Protein AF-A0A814Y439-F1 (afdb_monomer_lite)

Structure (mmCIF, N/CA/C/O backbone):
data_AF-A0A814Y439-F1
#
_entry.id   AF-A0A814Y439-F1
#
loop_
_atom_site.group_PDB
_atom_site.id
_atom_site.type_symbol
_atom_site.label_atom_id
_atom_site.label_alt_id
_atom_site.label_comp_id
_atom_site.label_asym_id
_atom_site.label_entity_id
_atom_site.label_seq_id
_atom_site.pdbx_PDB_ins_code
_atom_site.Cartn_x
_atom_site.Cartn_y
_atom_site.Cartn_z
_atom_site.occupancy
_atom_site.B_iso_or_equiv
_atom_site.auth_seq_id
_atom_site.auth_comp_id
_atom_site.auth_asym_id
_atom_site.auth_atom_id
_atom_site.pdbx_PDB_model_num
ATOM 1 N N . MET A 1 1 ? 12.940 -10.035 30.133 1.00 51.75 1 MET A N 1
ATOM 2 C CA . MET A 1 1 ? 11.797 -9.555 29.313 1.00 51.75 1 MET A CA 1
ATOM 3 C C . MET A 1 1 ? 12.269 -8.824 28.049 1.00 51.75 1 MET A C 1
ATOM 5 O O . MET A 1 1 ? 11.770 -9.151 26.982 1.00 51.75 1 MET A O 1
ATOM 9 N N . LEU A 1 2 ? 13.276 -7.938 28.129 1.00 40.44 2 LEU A N 1
ATOM 10 C CA . LEU A 1 2 ? 13.880 -7.266 26.961 1.00 40.44 2 LEU A CA 1
ATOM 11 C C . LEU A 1 2 ? 14.508 -8.208 25.913 1.00 40.44 2 LEU A C 1
ATOM 13 O O . LEU A 1 2 ? 14.363 -7.969 24.719 1.00 40.44 2 LEU A O 1
ATOM 17 N N . GLU A 1 3 ? 15.146 -9.305 26.328 1.00 36.19 3 GLU A N 1
ATOM 18 C CA . GLU A 1 3 ? 15.823 -10.232 25.399 1.00 36.19 3 GLU A CA 1
ATOM 19 C C . GLU A 1 3 ? 14.869 -10.909 24.404 1.00 36.19 3 GLU A C 1
ATOM 21 O O . GLU A 1 3 ? 15.222 -11.126 23.247 1.00 36.19 3 GLU A O 1
ATOM 26 N N . ARG A 1 4 ? 13.623 -11.182 24.816 1.00 40.16 4 ARG A N 1
ATOM 27 C CA . ARG A 1 4 ? 12.605 -11.781 23.937 1.00 40.16 4 ARG A CA 1
ATOM 28 C C . ARG A 1 4 ? 12.091 -10.800 22.884 1.00 40.16 4 ARG A C 1
ATOM 30 O O . ARG A 1 4 ? 11.740 -11.228 21.792 1.00 40.16 4 ARG A O 1
ATOM 37 N N . ILE A 1 5 ? 12.084 -9.503 23.194 1.00 45.88 5 ILE A N 1
ATOM 38 C CA . ILE A 1 5 ? 11.699 -8.445 22.252 1.00 45.88 5 ILE A CA 1
ATOM 39 C C . ILE A 1 5 ? 12.797 -8.290 21.191 1.00 45.88 5 ILE A C 1
ATOM 41 O O . ILE A 1 5 ? 12.494 -8.289 20.001 1.00 45.88 5 ILE A O 1
ATOM 45 N N . LEU A 1 6 ? 14.072 -8.267 21.597 1.00 37.06 6 LEU A N 1
ATOM 46 C CA . LEU A 1 6 ? 15.202 -8.159 20.665 1.00 37.06 6 LEU A CA 1
ATOM 47 C C . LEU A 1 6 ? 15.289 -9.346 19.691 1.00 37.06 6 LEU A C 1
ATOM 49 O O . LEU A 1 6 ? 15.499 -9.146 18.496 1.00 37.06 6 LEU A O 1
ATOM 53 N N . LEU A 1 7 ? 15.072 -10.571 20.181 1.00 39.19 7 LEU A N 1
ATOM 54 C CA . LEU A 1 7 ? 15.019 -11.778 19.348 1.00 39.19 7 LEU A CA 1
ATOM 55 C C . LEU A 1 7 ? 13.870 -11.734 18.330 1.00 39.19 7 LEU A C 1
ATOM 57 O O . LEU A 1 7 ? 14.056 -12.127 17.181 1.00 39.19 7 LEU A O 1
ATOM 61 N N . PHE A 1 8 ? 12.708 -11.199 18.714 1.00 42.91 8 PHE A N 1
ATOM 62 C CA . PHE A 1 8 ? 11.574 -11.041 17.803 1.00 42.91 8 PHE A CA 1
ATOM 63 C C . PHE A 1 8 ? 11.879 -10.026 16.689 1.00 42.91 8 PHE A C 1
ATOM 65 O O . PHE A 1 8 ? 11.653 -10.314 15.514 1.00 42.91 8 PHE A O 1
ATOM 72 N N . TYR A 1 9 ? 12.483 -8.881 17.032 1.00 39.31 9 TYR A N 1
ATOM 73 C CA . TYR A 1 9 ? 12.927 -7.882 16.052 1.00 39.31 9 TYR A CA 1
ATOM 74 C C . TYR A 1 9 ? 14.008 -8.427 15.106 1.00 39.31 9 TYR A C 1
ATOM 76 O O . TYR A 1 9 ? 13.927 -8.210 13.897 1.00 39.31 9 TYR A O 1
ATOM 84 N N . LEU A 1 10 ? 14.979 -9.189 15.618 1.00 36.75 10 LEU A N 1
ATOM 85 C CA . LEU A 1 10 ? 16.025 -9.810 14.798 1.00 36.75 10 LEU A CA 1
ATOM 86 C C . LEU A 1 10 ? 15.463 -10.873 13.843 1.00 36.75 10 LEU A C 1
ATOM 88 O O . LEU A 1 10 ? 15.878 -10.928 12.687 1.00 36.75 10 LEU A O 1
ATOM 92 N N . CYS A 1 11 ? 14.474 -11.667 14.266 1.00 38.00 11 CYS A N 1
ATOM 93 C CA . CYS A 1 11 ? 13.797 -12.623 13.385 1.00 38.00 11 CYS A CA 1
ATOM 94 C C . CYS A 1 11 ? 12.952 -11.939 12.299 1.00 38.00 11 CYS A C 1
ATOM 96 O O . CYS A 1 11 ? 12.912 -12.428 11.166 1.00 38.00 11 CYS A O 1
ATOM 98 N N . ILE A 1 12 ? 12.312 -10.807 12.613 1.00 42.56 12 ILE A N 1
ATOM 99 C CA . ILE A 1 12 ? 11.580 -9.994 11.634 1.00 42.56 12 ILE A CA 1
ATOM 100 C C . ILE A 1 12 ? 12.556 -9.454 10.580 1.00 42.56 12 ILE A C 1
ATOM 102 O O . ILE A 1 12 ? 12.341 -9.685 9.391 1.00 42.56 12 ILE A O 1
ATOM 106 N N . ILE A 1 13 ? 13.670 -8.842 10.996 1.00 40.44 13 ILE A N 1
ATOM 107 C CA . ILE A 1 13 ? 14.694 -8.290 10.090 1.00 40.44 13 ILE A CA 1
ATOM 108 C C . ILE A 1 13 ? 15.364 -9.396 9.249 1.00 40.44 13 ILE A C 1
ATOM 110 O O . ILE A 1 13 ? 15.562 -9.239 8.042 1.00 40.44 13 ILE A O 1
ATOM 114 N N . ALA A 1 14 ? 15.667 -10.553 9.843 1.00 37.62 14 ALA A N 1
ATOM 115 C CA . ALA A 1 14 ? 16.262 -11.678 9.123 1.00 37.62 14 ALA A CA 1
ATOM 116 C C . ALA A 1 14 ? 15.310 -12.259 8.059 1.00 37.62 14 ALA A C 1
ATOM 118 O O . ALA A 1 14 ? 15.741 -12.539 6.940 1.00 37.62 14 ALA A O 1
ATOM 119 N N . ARG A 1 15 ? 14.002 -12.362 8.345 1.00 36.34 15 ARG A N 1
ATOM 120 C CA . ARG A 1 15 ? 12.998 -12.754 7.336 1.00 36.34 15 ARG A CA 1
ATOM 121 C C . ARG A 1 15 ? 12.779 -11.679 6.265 1.00 36.34 15 ARG A C 1
ATOM 123 O O . ARG A 1 15 ? 12.560 -12.039 5.110 1.00 36.34 15 ARG A O 1
ATOM 130 N N . HIS A 1 16 ? 12.904 -10.393 6.612 1.00 36.12 16 HIS A N 1
ATOM 131 C CA . HIS A 1 16 ? 12.818 -9.281 5.653 1.00 36.12 16 HIS A CA 1
ATOM 132 C C . HIS A 1 16 ? 13.8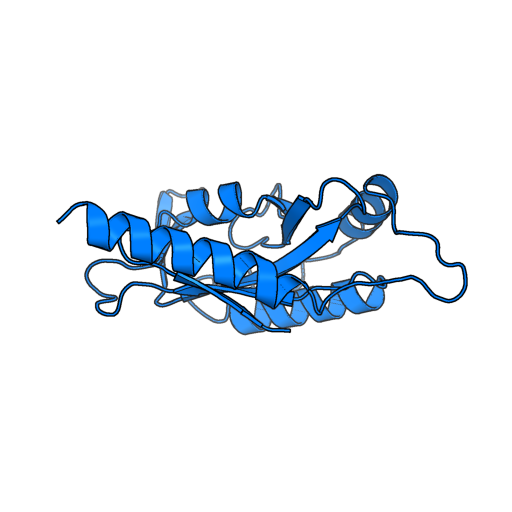90 -9.386 4.558 1.00 36.12 16 HIS A C 1
ATOM 134 O O . HIS A 1 16 ? 13.600 -9.161 3.388 1.00 36.12 16 HIS A O 1
ATOM 140 N N . THR A 1 17 ? 15.120 -9.785 4.897 1.00 40.28 17 THR A N 1
ATOM 141 C CA . THR A 1 17 ? 16.206 -9.883 3.900 1.00 40.28 17 THR A CA 1
ATOM 142 C C . THR A 1 17 ? 16.150 -11.147 3.037 1.00 40.28 17 THR A C 1
ATOM 144 O O . THR A 1 17 ? 16.636 -11.130 1.907 1.00 40.28 17 THR A O 1
ATOM 147 N N . ALA A 1 18 ? 15.549 -12.236 3.530 1.00 37.25 18 ALA A N 1
ATOM 148 C CA . ALA A 1 18 ? 15.459 -13.502 2.802 1.00 37.25 18 ALA A CA 1
ATOM 149 C C . ALA A 1 18 ? 14.309 -13.531 1.777 1.00 37.25 18 ALA A C 1
ATOM 151 O O . ALA A 1 18 ? 14.507 -14.012 0.665 1.00 37.25 18 ALA A O 1
ATOM 152 N N . SER A 1 19 ? 13.138 -12.970 2.106 1.00 41.31 19 SER A N 1
ATOM 153 C CA . SER A 1 19 ? 11.965 -12.970 1.209 1.00 41.31 19 SER A CA 1
ATOM 154 C C . SER A 1 19 ? 12.133 -12.062 -0.013 1.00 41.31 19 SER A C 1
ATOM 156 O O . SER A 1 19 ? 11.518 -12.295 -1.048 1.00 41.31 19 SER A O 1
ATOM 158 N N . LEU A 1 20 ? 12.976 -11.033 0.085 1.00 42.94 20 LEU A N 1
ATOM 159 C CA . LEU A 1 20 ? 13.212 -10.065 -0.991 1.00 42.94 20 LEU A CA 1
ATOM 160 C C . LEU A 1 20 ? 14.320 -10.514 -1.959 1.00 42.94 20 LEU A C 1
ATOM 162 O O . LEU A 1 20 ? 14.604 -9.816 -2.930 1.00 42.94 20 LEU A O 1
ATOM 166 N N . LYS A 1 21 ? 14.947 -11.680 -1.722 1.00 42.59 21 LYS A N 1
ATOM 167 C CA . LYS A 1 21 ? 15.994 -12.236 -2.595 1.00 42.59 21 LYS A CA 1
ATOM 168 C C . LYS A 1 21 ? 15.482 -12.899 -3.881 1.00 42.59 21 LYS A C 1
ATOM 170 O O . LYS A 1 21 ? 16.304 -13.248 -4.716 1.00 42.59 21 LYS A O 1
ATOM 175 N N . GLY A 1 22 ? 14.171 -13.074 -4.048 1.00 36.62 22 GLY A N 1
ATOM 176 C CA . GLY A 1 22 ? 13.585 -13.744 -5.218 1.00 36.62 22 GLY A CA 1
ATOM 177 C C . GLY A 1 22 ? 12.987 -12.821 -6.285 1.00 36.62 22 GLY A C 1
ATOM 178 O O . GLY A 1 22 ? 12.668 -13.296 -7.365 1.00 36.62 22 GLY A O 1
ATOM 179 N N . TYR A 1 23 ? 12.841 -11.522 -6.013 1.00 42.38 23 TYR A N 1
ATOM 180 C CA . TYR A 1 23 ? 12.051 -10.602 -6.850 1.00 42.38 23 TYR A CA 1
ATOM 181 C C . TYR A 1 23 ? 12.916 -9.608 -7.632 1.00 42.38 23 TYR A C 1
ATOM 183 O O . TYR A 1 23 ? 12.579 -8.432 -7.762 1.00 42.38 23 TYR A O 1
ATOM 191 N N . TYR A 1 24 ? 14.072 -10.069 -8.111 1.00 47.44 24 TYR A N 1
ATOM 192 C CA . TYR A 1 24 ? 14.992 -9.246 -8.887 1.00 47.44 24 TYR A CA 1
ATOM 193 C C . TYR A 1 24 ? 14.588 -9.216 -10.350 1.00 47.44 24 TYR A C 1
ATOM 195 O O . TYR A 1 24 ? 14.388 -10.262 -10.961 1.00 47.44 24 TYR A O 1
ATOM 203 N N . TYR A 1 25 ? 14.504 -8.011 -10.901 1.00 46.06 25 TYR A N 1
ATOM 204 C CA . TYR A 1 25 ? 14.331 -7.817 -12.328 1.00 46.06 25 TYR A CA 1
ATOM 205 C C . TYR A 1 25 ? 15.639 -7.345 -12.943 1.00 46.06 25 TYR A C 1
ATOM 207 O O . TYR A 1 25 ? 16.184 -6.309 -12.558 1.00 46.06 25 TYR A O 1
ATOM 215 N N . ASP A 1 26 ? 16.099 -8.144 -13.895 1.00 42.41 26 ASP A N 1
ATOM 216 C CA . ASP A 1 26 ? 17.157 -7.846 -14.843 1.00 42.41 26 ASP A CA 1
ATOM 217 C C . ASP A 1 26 ? 16.455 -7.743 -16.208 1.00 42.41 26 ASP A C 1
ATOM 219 O O . ASP A 1 26 ? 15.857 -8.717 -16.677 1.00 42.41 26 ASP A O 1
ATOM 223 N N . ASP A 1 27 ? 16.404 -6.540 -16.790 1.00 41.31 27 ASP A N 1
ATOM 224 C CA . ASP A 1 27 ? 15.681 -6.256 -18.040 1.00 41.31 27 ASP A CA 1
ATOM 225 C C . ASP A 1 27 ? 16.454 -6.875 -19.217 1.00 41.31 27 ASP A C 1
ATOM 227 O O . ASP A 1 27 ? 17.252 -6.221 -19.890 1.00 41.31 27 ASP A O 1
ATOM 231 N N . THR A 1 28 ? 16.294 -8.176 -19.438 1.00 42.97 28 THR A N 1
ATOM 232 C CA . THR A 1 28 ? 16.877 -8.889 -20.584 1.00 42.97 28 THR A CA 1
ATOM 233 C C . THR A 1 28 ? 15.959 -8.681 -21.790 1.00 42.97 28 THR A C 1
ATOM 235 O O . THR A 1 28 ? 15.001 -9.408 -22.002 1.00 42.97 28 THR A O 1
ATOM 238 N N . GLU A 1 29 ? 16.120 -7.574 -22.516 1.00 44.53 29 GLU A N 1
ATOM 239 C CA . GLU A 1 29 ? 16.925 -7.580 -23.748 1.00 44.53 29 GLU A CA 1
ATOM 240 C C . GLU A 1 29 ? 18.201 -6.712 -23.710 1.00 44.53 29 GLU A C 1
ATOM 242 O O . GLU A 1 29 ? 18.958 -6.721 -24.677 1.00 44.53 29 GLU A O 1
ATOM 247 N N . SER A 1 30 ? 18.497 -5.984 -22.622 1.00 41.19 30 SER A N 1
ATOM 248 C CA . SER A 1 30 ? 19.708 -5.132 -22.566 1.00 41.19 30 SER A CA 1
ATOM 249 C C . SER A 1 30 ? 20.458 -5.081 -21.230 1.00 41.19 30 SER A C 1
ATOM 251 O O . SER A 1 30 ? 21.480 -4.401 -21.145 1.00 41.19 30 SER A O 1
ATOM 253 N N . GLY A 1 31 ? 19.990 -5.774 -20.185 1.00 45.09 31 GLY A N 1
ATOM 254 C CA . GLY A 1 31 ? 20.601 -5.728 -18.849 1.00 45.09 31 GLY A CA 1
ATOM 255 C C . GLY A 1 31 ? 20.605 -4.321 -18.238 1.00 45.09 31 GLY A C 1
ATOM 256 O O . GLY A 1 31 ? 21.391 -4.027 -17.337 1.00 45.09 31 GLY A O 1
ATOM 257 N N . GLN A 1 32 ? 19.776 -3.407 -18.761 1.00 46.12 32 GLN A N 1
ATOM 258 C CA . GLN A 1 32 ? 19.677 -2.052 -18.239 1.00 46.12 32 GLN A CA 1
ATOM 259 C C . GLN A 1 32 ? 18.650 -1.994 -17.120 1.00 46.12 32 GLN A C 1
ATOM 261 O O . GLN A 1 32 ? 17.440 -2.029 -17.328 1.00 46.12 32 GLN A O 1
ATOM 266 N N . GLU A 1 33 ? 19.173 -1.837 -15.914 1.00 57.62 33 GLU A N 1
ATOM 267 C CA . GLU A 1 33 ? 18.407 -1.542 -14.719 1.00 57.62 33 GLU A CA 1
ATOM 268 C C . GLU A 1 33 ? 17.532 -0.284 -14.910 1.00 57.62 33 GLU A C 1
ATOM 270 O O . GLU A 1 33 ? 17.986 0.762 -15.390 1.00 57.62 33 GLU A O 1
ATOM 275 N N . LEU A 1 34 ? 16.255 -0.371 -14.530 1.00 58.75 34 LEU A N 1
ATOM 276 C CA . LEU A 1 34 ? 15.322 0.753 -14.601 1.00 58.75 34 LEU A CA 1
ATOM 277 C C . LEU A 1 34 ? 15.746 1.851 -13.617 1.00 58.75 34 LEU A C 1
ATOM 279 O O . LEU A 1 34 ? 15.646 1.695 -12.399 1.00 58.75 34 LEU A O 1
ATOM 283 N N . SER A 1 35 ? 16.212 2.984 -14.149 1.00 69.06 35 SER A N 1
ATOM 284 C CA . SER A 1 35 ? 16.577 4.137 -13.327 1.00 69.06 35 SER A CA 1
ATOM 285 C C . SER A 1 35 ? 15.357 4.684 -12.581 1.00 69.06 35 SER A C 1
ATOM 287 O O . SER A 1 35 ? 14.242 4.706 -13.105 1.00 69.06 35 SER A O 1
ATOM 289 N N . TYR A 1 36 ? 15.587 5.200 -11.371 1.00 66.44 36 TYR A N 1
ATOM 290 C CA . TYR A 1 36 ? 14.562 5.851 -10.545 1.00 66.44 36 TYR A CA 1
ATOM 291 C C . TYR A 1 36 ? 13.739 6.883 -11.335 1.00 66.44 36 TYR A C 1
ATOM 293 O O . TYR A 1 36 ? 12.515 6.897 -11.253 1.00 66.44 36 TYR A O 1
ATOM 301 N N . SER A 1 37 ? 14.401 7.686 -12.174 1.00 69.75 37 SER A N 1
ATOM 302 C CA . SER A 1 37 ? 13.757 8.675 -13.044 1.00 69.75 37 SER A CA 1
ATOM 303 C C . SER A 1 37 ? 12.787 8.062 -14.059 1.00 69.75 37 SER A C 1
ATOM 305 O O . SER A 1 37 ? 11.671 8.554 -14.190 1.00 69.75 37 SER A O 1
ATOM 307 N N . LYS A 1 38 ? 13.171 6.968 -14.732 1.00 72.19 38 LYS A N 1
ATOM 308 C CA . LYS A 1 38 ? 12.313 6.276 -15.707 1.00 72.19 38 LYS A CA 1
ATOM 309 C C . LYS A 1 38 ? 11.102 5.642 -15.037 1.00 72.19 38 LYS A C 1
ATOM 311 O O . LYS A 1 38 ? 10.017 5.635 -15.614 1.00 72.19 38 LYS A O 1
ATOM 316 N N . VAL A 1 39 ? 11.264 5.097 -13.830 1.00 72.00 39 VAL A N 1
ATOM 317 C CA . VAL A 1 39 ? 10.105 4.552 -13.122 1.00 72.00 39 VAL A CA 1
ATOM 318 C C . VAL A 1 39 ? 9.183 5.671 -12.663 1.00 72.00 39 VAL A C 1
ATOM 320 O O . VAL A 1 39 ? 7.989 5.574 -12.907 1.00 72.00 39 VAL A O 1
ATOM 323 N N . LEU A 1 40 ? 9.702 6.760 -12.091 1.00 72.12 40 LEU A N 1
ATOM 324 C CA . LEU A 1 40 ? 8.867 7.910 -11.733 1.00 72.12 40 LEU A CA 1
ATOM 325 C C . LEU A 1 40 ? 8.084 8.465 -12.928 1.00 72.12 40 LEU A C 1
ATOM 327 O O . LEU A 1 40 ? 6.901 8.752 -12.782 1.00 72.12 40 LEU A O 1
ATOM 331 N N . GLU A 1 41 ? 8.705 8.550 -14.104 1.00 76.81 41 GLU A N 1
ATOM 332 C CA . GLU A 1 41 ? 8.035 8.944 -15.348 1.00 76.81 41 GLU A CA 1
ATOM 333 C C . GLU A 1 41 ? 6.910 7.968 -15.740 1.00 76.81 41 GLU A C 1
ATOM 335 O O . GLU A 1 41 ? 5.798 8.372 -16.084 1.00 76.81 41 GLU A O 1
ATOM 340 N N . ARG A 1 42 ? 7.149 6.653 -15.659 1.00 77.06 42 ARG A N 1
ATOM 341 C CA . ARG A 1 42 ? 6.098 5.651 -15.908 1.00 77.06 42 ARG A CA 1
ATOM 342 C C . ARG A 1 42 ? 4.971 5.757 -14.881 1.00 77.06 42 ARG A C 1
ATOM 344 O O . ARG A 1 42 ? 3.803 5.675 -15.248 1.00 77.06 42 ARG A O 1
ATOM 351 N N . LEU A 1 43 ? 5.311 5.986 -13.613 1.00 73.19 43 LEU A N 1
ATOM 352 C CA . LEU A 1 43 ? 4.344 6.131 -12.530 1.00 73.19 43 LEU A CA 1
ATOM 353 C C . LEU A 1 43 ? 3.519 7.418 -12.650 1.00 73.19 43 LEU A C 1
ATOM 355 O O . LEU A 1 43 ? 2.328 7.389 -12.352 1.00 73.19 43 LEU A O 1
ATOM 359 N N . SER A 1 44 ? 4.097 8.523 -13.134 1.00 73.56 44 SER A N 1
ATOM 360 C CA . SER A 1 44 ? 3.351 9.767 -13.375 1.00 73.56 44 SER A CA 1
ATOM 361 C C . SER A 1 44 ? 2.309 9.630 -14.487 1.00 73.56 44 SER A C 1
ATOM 363 O O . SER A 1 44 ? 1.346 10.389 -14.520 1.00 73.56 44 SER A O 1
ATOM 365 N N . ASN A 1 45 ? 2.481 8.644 -15.370 1.00 71.00 45 ASN A N 1
ATOM 366 C CA . ASN A 1 45 ? 1.540 8.320 -16.439 1.00 71.00 45 ASN A CA 1
ATOM 367 C C . ASN A 1 45 ? 0.479 7.283 -16.025 1.00 71.00 45 ASN A C 1
ATOM 369 O O . ASN A 1 45 ? -0.377 6.931 -16.840 1.00 71.00 45 ASN A O 1
ATOM 373 N N . LEU A 1 46 ? 0.503 6.785 -14.781 1.00 72.50 46 LEU A N 1
ATOM 374 C CA . LEU A 1 46 ? -0.513 5.855 -14.294 1.00 72.50 46 LEU A CA 1
ATOM 375 C C . LEU A 1 46 ? -1.857 6.565 -14.148 1.00 72.50 46 LEU A C 1
ATOM 377 O O . LEU A 1 46 ? -2.071 7.376 -13.247 1.00 72.50 46 LEU A O 1
ATOM 381 N N . ASN A 1 47 ? -2.811 6.190 -14.993 1.00 72.00 47 ASN A N 1
ATOM 382 C CA . ASN A 1 47 ? -4.196 6.579 -14.799 1.00 72.00 47 ASN A CA 1
ATOM 383 C C . ASN A 1 47 ? -4.846 5.650 -13.764 1.00 72.00 47 ASN A C 1
ATOM 385 O O . ASN A 1 47 ? -5.178 4.512 -14.075 1.00 72.00 47 ASN A O 1
ATOM 389 N N . LEU A 1 48 ? -5.032 6.137 -12.535 1.00 74.00 48 LEU A N 1
ATOM 390 C CA . LEU A 1 48 ? -5.656 5.386 -11.435 1.00 74.00 48 LEU A CA 1
ATOM 391 C C . LEU A 1 48 ? -7.123 5.790 -11.187 1.00 74.00 48 LEU A C 1
ATOM 393 O O . LEU A 1 48 ? -7.734 5.340 -10.217 1.00 74.00 48 LEU A O 1
ATOM 397 N N . ASN A 1 49 ? -7.711 6.614 -12.064 1.00 71.00 49 ASN A N 1
ATOM 398 C CA . ASN A 1 49 ? -9.034 7.224 -11.861 1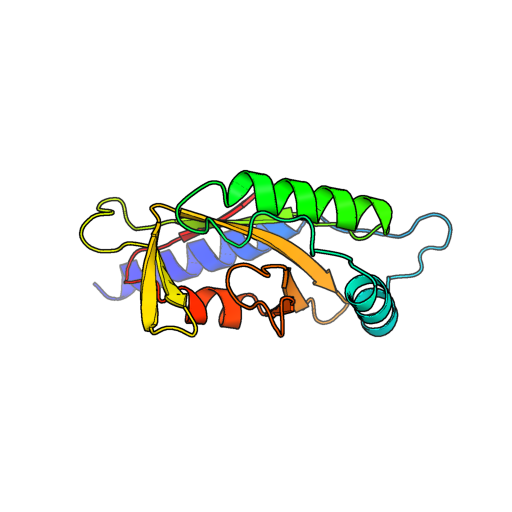.00 71.00 49 ASN A CA 1
ATOM 399 C C . ASN A 1 49 ? -10.198 6.222 -11.881 1.00 71.00 49 ASN A C 1
ATOM 401 O O . ASN A 1 49 ? -11.297 6.544 -11.436 1.00 71.00 49 ASN A O 1
ATOM 405 N N . PHE A 1 50 ? -9.972 5.012 -12.392 1.00 72.31 50 PHE A N 1
ATOM 406 C CA . PHE A 1 50 ? -10.975 3.947 -12.424 1.00 72.31 50 PHE A CA 1
ATOM 407 C C . PHE A 1 50 ? -11.006 3.103 -11.145 1.00 72.31 50 PHE A C 1
ATOM 409 O O . PHE A 1 50 ? -11.908 2.281 -10.976 1.00 72.31 50 PHE A O 1
ATOM 416 N N . LEU A 1 51 ? -10.030 3.264 -10.244 1.00 79.06 51 LEU A N 1
ATOM 417 C CA . LEU A 1 51 ? -10.013 2.496 -9.007 1.00 79.06 51 LEU A CA 1
ATOM 418 C C . LEU A 1 51 ? -11.171 2.930 -8.096 1.00 79.06 51 LEU A C 1
ATOM 420 O O . LEU A 1 51 ? -11.431 4.128 -7.948 1.00 79.06 51 LEU A O 1
ATOM 424 N N . PRO A 1 52 ? -11.846 1.986 -7.416 1.00 77.94 52 PRO A N 1
ATOM 425 C CA . PRO A 1 52 ? -12.926 2.298 -6.488 1.00 77.94 52 PRO A CA 1
ATOM 426 C C . PRO A 1 52 ? -12.367 2.873 -5.173 1.00 77.94 52 PRO A C 1
ATOM 428 O O . PRO A 1 52 ? -12.372 2.217 -4.132 1.00 77.94 52 PRO A O 1
ATOM 431 N N . LEU A 1 53 ? -11.875 4.115 -5.214 1.00 80.94 53 LEU A N 1
ATOM 432 C CA . LEU A 1 53 ? -11.302 4.834 -4.065 1.00 80.94 53 LEU A CA 1
ATOM 433 C C . LEU A 1 53 ? -12.367 5.457 -3.151 1.00 80.94 53 LEU A C 1
ATOM 435 O O . LEU A 1 53 ? -12.053 5.918 -2.061 1.00 80.94 53 LEU A O 1
ATOM 439 N N . LYS A 1 54 ? -13.638 5.452 -3.574 1.00 75.56 54 LYS A N 1
ATOM 440 C CA . LYS A 1 54 ? -14.773 5.940 -2.772 1.00 75.56 54 LYS A CA 1
ATOM 441 C C . LYS A 1 54 ? -15.217 4.954 -1.685 1.00 75.56 54 LYS A C 1
ATOM 443 O O . LYS A 1 54 ? -15.878 5.365 -0.739 1.00 75.56 54 LYS A O 1
ATOM 448 N N . HIS A 1 55 ? -14.849 3.679 -1.816 1.00 80.19 55 HIS A N 1
ATOM 449 C CA . HIS A 1 55 ? -15.234 2.597 -0.907 1.00 80.19 55 HIS A CA 1
ATOM 450 C C . HIS A 1 55 ? -13.983 1.968 -0.305 1.00 80.19 55 HIS A C 1
ATOM 452 O O . HIS A 1 55 ? -13.508 0.909 -0.722 1.00 80.19 55 HIS A O 1
ATOM 458 N N . LEU A 1 56 ? -13.406 2.691 0.645 1.00 87.38 56 LEU A N 1
ATOM 459 C CA . LEU A 1 56 ? -12.163 2.309 1.298 1.00 87.38 56 LEU A CA 1
ATOM 460 C C . LEU A 1 56 ? -12.377 1.217 2.352 1.00 87.38 56 LEU A C 1
ATOM 462 O O . LEU A 1 56 ? -11.432 0.516 2.689 1.00 87.38 56 LEU A O 1
ATOM 466 N N . GLU A 1 57 ? -13.607 1.021 2.828 1.00 86.12 57 GLU A N 1
ATOM 467 C CA . GLU A 1 57 ? -13.950 0.078 3.895 1.00 86.12 57 GLU A CA 1
ATOM 468 C C . GLU A 1 57 ? -13.529 -1.366 3.581 1.00 86.12 57 GLU A C 1
ATOM 470 O O . GLU A 1 57 ? -13.145 -2.090 4.490 1.00 86.12 57 GLU A O 1
ATOM 475 N N . ASN A 1 58 ? -13.543 -1.772 2.305 1.00 84.75 58 ASN A N 1
ATOM 476 C CA . ASN A 1 58 ? -13.214 -3.128 1.856 1.00 84.75 58 ASN A CA 1
ATOM 477 C C . ASN A 1 58 ? -12.417 -3.117 0.535 1.00 84.75 58 ASN A C 1
ATOM 479 O O . ASN A 1 58 ? -12.127 -2.059 -0.028 1.00 84.75 58 ASN A O 1
ATOM 483 N N . ASN A 1 59 ? -12.075 -4.305 0.020 1.00 89.69 59 ASN A N 1
ATOM 484 C CA . ASN A 1 59 ? -11.497 -4.531 -1.317 1.00 89.69 59 ASN A CA 1
ATOM 485 C C . ASN A 1 59 ? -10.105 -3.921 -1.564 1.00 89.69 59 ASN A C 1
ATOM 487 O O . ASN A 1 59 ? -9.734 -3.648 -2.708 1.00 89.69 59 ASN A O 1
ATOM 491 N N . CYS A 1 60 ? -9.302 -3.745 -0.510 1.00 92.56 60 CYS A N 1
ATOM 492 C CA . CYS A 1 60 ? -7.890 -3.370 -0.644 1.00 92.56 60 CYS A CA 1
ATOM 493 C C . CYS A 1 60 ? -7.114 -4.353 -1.534 1.00 92.56 60 CYS A C 1
ATOM 495 O O . CYS A 1 60 ? -6.357 -3.917 -2.395 1.00 92.56 60 CYS A O 1
ATOM 497 N N . TYR A 1 61 ? -7.395 -5.656 -1.419 1.00 92.88 61 TYR A N 1
ATOM 498 C CA . TYR A 1 61 ? -6.794 -6.689 -2.266 1.00 92.88 61 TYR A CA 1
ATOM 499 C C . TYR A 1 61 ? -7.081 -6.464 -3.756 1.00 92.88 61 TYR A C 1
ATOM 501 O O . TYR A 1 61 ? -6.150 -6.477 -4.553 1.00 92.88 61 TYR A O 1
ATOM 509 N N . SER A 1 62 ? -8.332 -6.189 -4.143 1.00 91.56 62 SER A N 1
ATOM 510 C CA . SER A 1 62 ? -8.687 -5.966 -5.549 1.00 91.56 62 SER A CA 1
ATOM 511 C C . SER A 1 62 ? -7.963 -4.746 -6.104 1.00 91.56 62 SER A C 1
ATOM 513 O O . SER A 1 62 ? -7.398 -4.815 -7.191 1.00 91.56 62 SER A O 1
ATOM 515 N N . ARG A 1 63 ? -7.927 -3.642 -5.341 1.00 92.94 63 ARG A N 1
ATOM 516 C CA . ARG A 1 63 ? -7.186 -2.434 -5.734 1.00 92.94 63 ARG A CA 1
ATOM 517 C C . ARG A 1 63 ? -5.704 -2.737 -5.928 1.00 92.94 63 ARG A C 1
ATOM 519 O O . ARG A 1 63 ? -5.144 -2.332 -6.940 1.00 92.94 63 ARG A O 1
ATOM 526 N N . ALA A 1 64 ? -5.098 -3.475 -5.000 1.00 94.25 64 ALA A N 1
ATOM 527 C CA . ALA A 1 64 ? -3.693 -3.838 -5.086 1.00 94.25 64 ALA A CA 1
ATOM 528 C C . ALA A 1 64 ? -3.400 -4.693 -6.328 1.00 94.25 64 ALA A C 1
ATOM 530 O O . ALA A 1 64 ? -2.510 -4.348 -7.098 1.00 94.25 64 ALA A O 1
ATOM 531 N N . TYR A 1 65 ? -4.203 -5.727 -6.595 1.00 91.88 65 TYR A N 1
ATOM 532 C CA . TYR A 1 65 ? -4.053 -6.550 -7.799 1.00 91.88 65 TYR A CA 1
ATOM 533 C C . TYR A 1 65 ? -4.223 -5.748 -9.090 1.00 91.88 65 TYR A C 1
ATOM 535 O O . TYR A 1 65 ? -3.403 -5.883 -9.996 1.00 91.88 65 TYR A O 1
ATOM 543 N N . PHE A 1 66 ? -5.236 -4.880 -9.175 1.00 90.81 66 PHE A N 1
ATOM 544 C CA . PHE A 1 66 ? -5.412 -4.019 -10.345 1.00 90.81 66 PHE A CA 1
ATOM 545 C C . PHE A 1 66 ? -4.201 -3.113 -10.563 1.00 90.81 66 PHE A C 1
ATOM 547 O O . PHE A 1 66 ? -3.702 -3.033 -11.680 1.00 90.81 66 PHE A O 1
ATOM 554 N N . ILE A 1 67 ? -3.686 -2.476 -9.509 1.00 91.06 67 ILE A N 1
ATOM 555 C CA . ILE A 1 67 ? -2.480 -1.648 -9.614 1.00 91.06 67 ILE A CA 1
ATOM 556 C C . ILE A 1 67 ? -1.286 -2.497 -10.073 1.00 91.06 67 ILE A C 1
ATOM 558 O O . ILE A 1 67 ? -0.591 -2.089 -10.999 1.00 91.06 67 ILE A O 1
ATOM 562 N N . SER A 1 68 ? -1.077 -3.692 -9.510 1.00 92.12 68 SER A N 1
ATOM 563 C CA . SER A 1 68 ? -0.018 -4.614 -9.948 1.00 92.12 68 SER A CA 1
ATOM 564 C C . SER A 1 68 ? -0.141 -5.009 -11.421 1.00 92.12 68 SER A C 1
ATOM 566 O O . SER A 1 68 ? 0.870 -5.061 -12.119 1.00 92.12 68 SER A O 1
ATOM 568 N N . MET A 1 69 ? -1.359 -5.224 -11.929 1.00 90.00 69 MET A N 1
ATOM 569 C CA . MET A 1 69 ? -1.583 -5.479 -13.356 1.00 90.00 69 MET A CA 1
ATOM 570 C C . MET A 1 69 ? -1.183 -4.280 -14.215 1.00 90.00 69 MET A C 1
ATOM 572 O O . MET A 1 69 ? -0.513 -4.458 -15.228 1.00 90.00 69 MET A O 1
ATOM 576 N N . ILE A 1 70 ? -1.543 -3.057 -13.811 1.00 87.25 70 ILE A N 1
ATOM 577 C CA . ILE A 1 70 ? -1.132 -1.853 -14.541 1.00 87.25 70 ILE A CA 1
ATOM 578 C C . ILE A 1 70 ? 0.394 -1.749 -14.528 1.00 87.25 70 ILE A C 1
ATOM 580 O O . ILE A 1 70 ? 0.994 -1.601 -15.587 1.00 87.25 70 ILE A O 1
ATOM 584 N N . LEU A 1 71 ? 1.040 -1.899 -13.368 1.00 87.25 71 LEU A N 1
ATOM 585 C CA . LEU A 1 71 ? 2.502 -1.876 -13.250 1.00 87.25 71 LEU A CA 1
ATOM 586 C C . LEU A 1 71 ? 3.164 -2.883 -14.197 1.00 87.25 71 LEU A C 1
ATOM 588 O O . LEU A 1 71 ? 4.117 -2.526 -14.892 1.00 87.25 71 LEU A O 1
ATOM 592 N N . ALA A 1 72 ? 2.597 -4.085 -14.328 1.00 87.56 72 ALA A N 1
ATOM 593 C CA . ALA A 1 72 ? 3.062 -5.081 -15.286 1.00 87.56 72 ALA A CA 1
ATOM 594 C C . ALA A 1 72 ? 2.962 -4.604 -16.749 1.00 87.56 72 ALA A C 1
ATOM 596 O O . ALA A 1 72 ? 3.901 -4.827 -17.513 1.00 87.56 72 ALA A O 1
ATOM 597 N N . THR A 1 73 ? 1.907 -3.875 -17.146 1.00 84.94 73 THR A N 1
ATOM 598 C CA . THR A 1 73 ? 1.823 -3.284 -18.505 1.00 84.94 73 THR A CA 1
ATOM 599 C C . THR A 1 73 ? 2.915 -2.248 -18.781 1.00 84.94 73 THR A C 1
ATOM 601 O O . THR A 1 73 ? 3.338 -2.083 -19.923 1.00 84.94 73 THR A O 1
ATOM 604 N N . TYR A 1 74 ? 3.439 -1.610 -17.731 1.00 81.12 74 TYR A N 1
ATOM 605 C CA . TYR A 1 74 ? 4.580 -0.695 -17.801 1.00 81.12 74 TYR A CA 1
ATOM 606 C C . TYR A 1 74 ? 5.921 -1.396 -17.554 1.00 81.12 74 TYR A C 1
ATO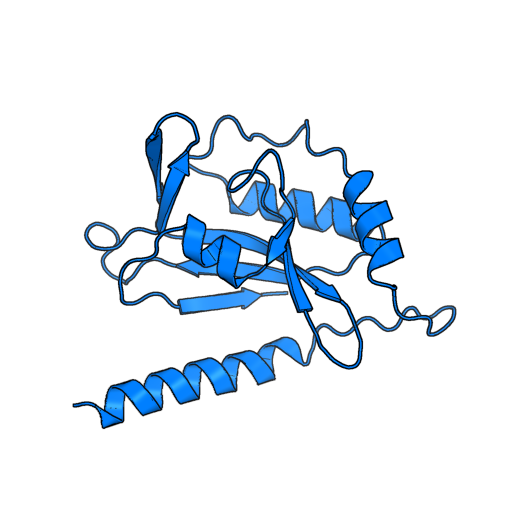M 608 O O . TYR A 1 74 ? 6.933 -0.713 -17.385 1.00 81.12 74 TYR A O 1
ATOM 616 N N . ARG A 1 75 ? 5.957 -2.737 -17.521 1.00 82.06 75 ARG A N 1
ATOM 617 C CA . ARG A 1 75 ? 7.145 -3.542 -17.189 1.00 82.06 75 ARG A CA 1
ATOM 618 C C . ARG A 1 75 ? 7.786 -3.117 -15.861 1.00 82.06 75 ARG A C 1
ATOM 620 O O . ARG A 1 75 ? 9.004 -3.012 -15.755 1.00 82.06 75 ARG A O 1
ATOM 627 N N . ILE A 1 76 ? 6.958 -2.798 -14.868 1.00 83.12 76 ILE A N 1
ATOM 628 C CA . ILE A 1 76 ? 7.391 -2.510 -13.501 1.00 83.12 76 ILE A CA 1
ATOM 629 C C . ILE A 1 76 ? 7.013 -3.725 -12.645 1.00 83.12 76 ILE A C 1
ATOM 631 O O . ILE A 1 76 ? 5.824 -3.950 -12.407 1.00 83.12 76 ILE A O 1
ATOM 635 N N . PRO A 1 77 ? 7.987 -4.526 -12.185 1.00 82.69 77 PRO A N 1
ATOM 636 C CA . PRO A 1 77 ? 7.712 -5.638 -11.287 1.00 82.69 77 PRO A CA 1
ATOM 637 C C . PRO A 1 77 ? 7.211 -5.106 -9.943 1.00 82.69 77 PRO A C 1
ATOM 639 O O . PRO A 1 77 ? 7.710 -4.105 -9.422 1.00 82.69 77 PRO A O 1
ATOM 642 N N . SER A 1 78 ? 6.231 -5.794 -9.369 1.00 88.19 78 SER A N 1
ATOM 643 C CA . SER A 1 78 ? 5.715 -5.486 -8.040 1.00 88.19 78 SER A CA 1
ATOM 644 C C . SER A 1 78 ? 5.415 -6.768 -7.283 1.00 88.19 78 SER A C 1
ATOM 646 O O . SER A 1 78 ? 5.049 -7.773 -7.888 1.00 88.19 78 SER A O 1
ATOM 648 N N . ILE A 1 79 ? 5.554 -6.712 -5.965 1.00 91.44 79 ILE A N 1
ATOM 649 C CA . ILE A 1 79 ? 5.040 -7.726 -5.041 1.00 91.44 79 ILE A CA 1
ATOM 650 C C . ILE A 1 79 ? 3.909 -7.114 -4.223 1.00 91.44 79 ILE A C 1
ATOM 652 O O . ILE A 1 79 ? 3.756 -5.897 -4.188 1.00 91.44 79 ILE A O 1
ATOM 656 N N . LEU A 1 80 ? 3.121 -7.925 -3.533 1.00 92.12 80 LEU A N 1
ATOM 657 C CA . LEU A 1 80 ? 2.122 -7.428 -2.597 1.00 92.12 80 LEU A CA 1
ATOM 658 C C . LEU A 1 80 ? 2.722 -7.346 -1.193 1.00 92.12 80 LEU A C 1
ATOM 660 O O . LEU A 1 80 ? 3.277 -8.322 -0.684 1.00 92.12 80 LEU A O 1
ATOM 664 N N . VAL A 1 81 ? 2.580 -6.182 -0.557 1.00 92.75 81 VAL A N 1
ATOM 665 C CA . VAL A 1 81 ? 2.904 -5.986 0.857 1.00 92.75 81 VAL A CA 1
ATOM 666 C C . VAL A 1 81 ? 1.621 -5.875 1.666 1.00 92.75 81 VAL A C 1
ATOM 668 O O . VAL A 1 81 ? 0.719 -5.107 1.333 1.00 92.75 81 VAL A O 1
ATOM 671 N N . TYR A 1 82 ? 1.547 -6.656 2.737 1.00 91.56 82 TYR A N 1
ATOM 672 C CA . TYR A 1 82 ? 0.417 -6.715 3.647 1.00 91.56 82 TYR A CA 1
ATOM 673 C C . TYR A 1 82 ? 0.819 -6.165 5.006 1.00 91.56 82 TYR A C 1
ATOM 675 O O . TYR A 1 82 ? 1.908 -6.446 5.509 1.00 91.56 82 TYR A O 1
ATOM 683 N N . ILE A 1 83 ? -0.097 -5.434 5.627 1.00 89.44 83 ILE A N 1
ATOM 684 C CA . ILE A 1 83 ? -0.039 -5.056 7.033 1.00 89.44 83 ILE A CA 1
ATOM 685 C C . ILE A 1 83 ? -1.265 -5.643 7.724 1.00 89.44 83 ILE A C 1
ATOM 687 O O . ILE A 1 83 ? -2.391 -5.415 7.290 1.00 89.44 83 ILE A O 1
ATOM 691 N N . HIS A 1 84 ? -1.047 -6.434 8.768 1.00 87.62 84 HIS A N 1
ATOM 692 C CA . HIS A 1 84 ? -2.110 -7.130 9.494 1.00 87.62 84 HIS A CA 1
ATOM 693 C C . HIS A 1 84 ? -2.264 -6.552 10.887 1.00 87.62 84 HIS A C 1
ATOM 695 O O . HIS A 1 84 ? -1.248 -6.289 11.522 1.00 87.62 84 HIS A O 1
ATOM 701 N N . SER A 1 85 ? -3.506 -6.425 11.366 1.00 83.81 85 SER A N 1
ATOM 702 C CA . SER A 1 85 ? -3.810 -6.176 12.775 1.00 83.81 85 SER A CA 1
ATOM 703 C C . SER A 1 85 ? -3.242 -7.287 13.662 1.00 83.81 85 SER A C 1
ATOM 705 O O . SER A 1 85 ? -2.930 -8.387 13.191 1.00 83.81 85 SER A O 1
ATOM 707 N N . SER A 1 86 ? -3.163 -7.031 14.969 1.00 76.44 86 SER A N 1
ATOM 708 C CA . SER A 1 86 ? -2.902 -8.101 15.932 1.00 76.44 86 SER A CA 1
ATOM 709 C C . SER A 1 86 ? -4.033 -9.148 15.883 1.00 76.44 86 SER A C 1
ATOM 711 O O . SER A 1 86 ? -5.079 -8.933 15.255 1.00 76.44 86 SER A O 1
ATOM 713 N N . LEU A 1 87 ? -3.842 -10.296 16.549 1.00 71.75 87 LEU A N 1
ATOM 714 C CA . LEU A 1 87 ? -4.870 -11.347 16.646 1.00 71.75 87 LEU A CA 1
ATOM 715 C C . LEU A 1 87 ? -6.209 -10.812 17.184 1.00 71.75 87 LEU A C 1
ATOM 717 O O . LEU A 1 87 ? -7.255 -11.382 16.879 1.00 71.75 87 LEU A O 1
ATOM 721 N N . ASN A 1 88 ? -6.180 -9.714 17.948 1.00 73.25 88 ASN A N 1
ATOM 722 C CA . ASN A 1 88 ? -7.365 -9.057 18.473 1.00 73.25 88 ASN A CA 1
ATOM 723 C C . ASN A 1 88 ? -7.665 -7.753 17.713 1.00 73.25 88 ASN A C 1
ATOM 725 O O . ASN A 1 88 ? -7.335 -6.652 18.158 1.00 73.25 88 ASN A O 1
ATOM 729 N N . TYR A 1 89 ? -8.308 -7.896 16.551 1.00 74.56 89 TYR A N 1
ATOM 730 C CA . TYR A 1 89 ? -8.681 -6.788 15.662 1.00 74.56 89 TYR A CA 1
ATOM 731 C C . TYR A 1 89 ? -9.433 -5.653 16.370 1.00 74.56 89 TYR A C 1
ATOM 733 O O . TYR A 1 89 ? -9.200 -4.486 16.064 1.00 74.56 89 TYR A O 1
ATOM 741 N N . ASP A 1 90 ? -10.311 -5.981 17.319 1.00 79.62 90 ASP A N 1
ATOM 742 C CA . ASP A 1 90 ? -11.142 -4.981 17.994 1.00 79.62 90 ASP A CA 1
ATOM 743 C C . ASP A 1 90 ? -10.311 -4.036 18.880 1.00 79.62 90 ASP A C 1
ATOM 745 O O . ASP A 1 90 ? -10.721 -2.905 19.145 1.00 79.62 90 ASP A O 1
ATOM 749 N N . GLN A 1 91 ? -9.121 -4.471 19.307 1.00 77.38 91 GLN A N 1
ATOM 750 C CA . GLN A 1 91 ? -8.216 -3.690 20.152 1.00 77.38 91 GLN A CA 1
ATOM 751 C C . GLN A 1 91 ? -7.193 -2.898 19.323 1.00 77.38 91 GLN A C 1
ATOM 753 O O . GLN A 1 91 ? -6.970 -1.708 19.592 1.00 77.38 91 GLN A O 1
ATOM 758 N N . ASP A 1 92 ? -6.642 -3.531 18.278 1.00 82.56 92 ASP A N 1
ATOM 759 C CA . ASP A 1 92 ? -5.514 -3.008 17.496 1.00 82.56 92 ASP A CA 1
ATOM 760 C C . ASP A 1 92 ? -5.720 -3.117 15.970 1.00 82.56 92 ASP A C 1
ATOM 762 O O . ASP A 1 92 ? -4.958 -3.808 15.283 1.00 82.56 92 ASP A O 1
ATOM 766 N N . PRO A 1 93 ? -6.734 -2.438 15.400 1.00 87.50 93 PRO A N 1
ATOM 767 C CA . PRO A 1 93 ? -6.955 -2.434 13.958 1.00 87.50 93 PRO A CA 1
ATOM 768 C C . PRO A 1 93 ? -5.855 -1.660 13.217 1.00 87.50 93 PRO A C 1
ATOM 770 O O . PRO A 1 93 ? -5.194 -0.784 13.779 1.00 87.50 93 PRO A O 1
ATOM 773 N N . VAL A 1 94 ? -5.714 -1.924 11.917 1.00 88.44 94 VAL A N 1
ATOM 774 C CA . VAL A 1 94 ? -5.020 -1.010 10.997 1.00 88.44 94 VAL A CA 1
ATOM 775 C C . VAL A 1 94 ? -5.934 0.192 10.770 1.00 88.44 94 VAL A C 1
ATOM 777 O O . VAL A 1 94 ? -7.100 -0.007 10.426 1.00 88.44 94 VAL A O 1
ATOM 780 N N . VAL A 1 95 ? -5.439 1.417 10.968 1.00 90.56 95 VAL A N 1
ATOM 781 C CA . VAL A 1 95 ? -6.278 2.626 10.951 1.00 90.56 95 VAL A CA 1
ATOM 782 C C . VAL A 1 95 ? -5.773 3.645 9.944 1.00 90.56 95 VAL A C 1
ATOM 784 O O . VAL A 1 95 ? -4.680 4.183 10.085 1.00 90.56 95 VAL A O 1
ATOM 787 N N . LEU A 1 96 ? -6.620 3.998 8.980 1.00 91.56 96 LEU A N 1
ATOM 788 C CA . LEU A 1 96 ? -6.411 5.162 8.125 1.00 91.56 96 LEU A CA 1
ATOM 789 C C . LEU A 1 96 ? -7.304 6.316 8.585 1.00 91.56 96 LEU A C 1
ATOM 791 O O . LEU A 1 96 ? -8.525 6.180 8.634 1.00 91.56 96 LEU A O 1
ATOM 795 N N . THR A 1 97 ? -6.710 7.478 8.848 1.00 90.31 97 THR A N 1
ATOM 796 C CA . THR A 1 97 ? -7.451 8.738 9.003 1.00 90.31 97 THR A CA 1
ATOM 797 C C . THR A 1 97 ? -7.475 9.465 7.659 1.00 90.31 97 THR A C 1
ATOM 799 O O . THR A 1 97 ? -6.431 9.869 7.151 1.00 90.31 97 THR A O 1
ATOM 802 N N . THR A 1 98 ? -8.660 9.610 7.065 1.00 86.75 98 THR A N 1
ATOM 803 C CA . THR A 1 98 ? -8.842 10.309 5.778 1.00 86.75 98 THR A CA 1
ATOM 804 C C . THR A 1 98 ? -8.635 11.823 5.910 1.00 86.75 98 THR A C 1
ATOM 806 O O . THR A 1 98 ? -8.665 12.358 7.018 1.00 86.75 98 THR A O 1
ATOM 809 N N . GLU A 1 99 ? -8.514 12.544 4.785 1.00 81.38 99 GLU A N 1
ATOM 810 C CA . GLU A 1 99 ? -8.437 14.021 4.780 1.00 81.38 99 GLU A CA 1
ATOM 811 C C . GLU A 1 99 ? -9.639 14.683 5.487 1.00 81.38 99 GLU A C 1
ATOM 813 O O . GLU A 1 99 ? -9.501 15.750 6.074 1.00 81.38 99 GLU A O 1
ATOM 818 N N . SER A 1 100 ? -10.805 14.024 5.487 1.00 84.56 100 SER A N 1
ATOM 819 C CA . SER A 1 100 ? -12.018 14.487 6.180 1.00 84.56 100 SER A CA 1
ATOM 820 C C . SER A 1 100 ? -12.032 14.221 7.694 1.00 84.56 100 SER A C 1
ATOM 822 O O . SER A 1 100 ? -13.004 14.554 8.365 1.00 84.56 100 SER A O 1
ATOM 824 N N . GLY A 1 101 ? -11.006 13.560 8.237 1.00 86.25 101 GLY A N 1
ATOM 825 C CA . GLY A 1 101 ? -10.954 13.128 9.636 1.00 86.25 101 GLY A CA 1
ATOM 826 C C . GLY A 1 101 ? -11.695 11.818 9.935 1.00 86.25 101 GLY A C 1
ATOM 827 O O . GLY A 1 101 ? -11.558 11.290 11.036 1.00 86.25 101 GLY A O 1
ATOM 828 N N . LYS A 1 102 ? -12.431 11.238 8.973 1.00 90.00 102 LYS A N 1
ATOM 829 C CA . LYS A 1 102 ? -13.047 9.905 9.120 1.00 90.00 102 LYS A CA 1
ATOM 830 C C . LYS A 1 102 ? -11.968 8.834 9.290 1.00 90.00 102 LYS A C 1
ATOM 832 O O . LYS A 1 102 ? -11.038 8.774 8.480 1.00 90.00 102 LYS A O 1
ATOM 837 N N . GLU A 1 103 ? -12.134 7.973 10.290 1.00 91.94 103 GLU A N 1
ATOM 838 C CA . GLU A 1 103 ? -11.312 6.778 10.484 1.00 91.94 103 GLU A CA 1
ATOM 839 C C . GLU A 1 103 ? -11.870 5.579 9.718 1.00 91.94 103 GLU A C 1
ATOM 841 O O . GLU A 1 103 ? -13.076 5.323 9.704 1.00 91.94 103 GLU A O 1
ATOM 846 N N . ILE A 1 104 ? -10.964 4.817 9.118 1.00 91.44 104 ILE A N 1
ATOM 847 C CA . ILE A 1 104 ? -11.244 3.544 8.463 1.00 91.44 104 ILE A CA 1
ATOM 848 C C . ILE A 1 104 ? -10.397 2.488 9.146 1.00 91.44 104 ILE A C 1
ATOM 850 O O . ILE A 1 104 ? -9.202 2.692 9.350 1.00 91.44 104 ILE A O 1
ATOM 854 N N . LYS A 1 105 ? -11.035 1.382 9.526 1.00 91.81 105 LYS A N 1
ATOM 855 C CA . LYS A 1 105 ? -10.423 0.308 10.304 1.00 91.81 105 LYS A CA 1
ATOM 856 C C . LYS A 1 105 ? -10.416 -0.971 9.486 1.00 91.81 105 LYS A C 1
ATOM 858 O O . LYS A 1 105 ? -11.447 -1.344 8.928 1.00 91.81 105 LYS A O 1
ATOM 863 N N . TRP A 1 106 ? -9.272 -1.646 9.450 1.00 91.06 106 TRP A N 1
ATOM 864 C CA . TRP A 1 106 ? -9.114 -2.906 8.735 1.00 91.06 106 TRP A CA 1
ATOM 865 C C . TRP A 1 106 ? -8.410 -3.968 9.574 1.00 91.06 106 TRP A C 1
ATOM 867 O O . TRP A 1 106 ? -7.507 -3.673 10.359 1.00 91.06 106 TRP A O 1
ATOM 877 N N . ARG A 1 107 ? -8.807 -5.229 9.367 1.00 90.12 107 ARG A N 1
ATOM 878 C CA . ARG A 1 107 ? -8.067 -6.404 9.866 1.00 90.12 107 ARG A CA 1
ATOM 879 C C . ARG A 1 107 ? -6.715 -6.539 9.183 1.00 90.12 107 ARG A C 1
ATOM 881 O O . ARG A 1 107 ? -5.755 -7.022 9.767 1.00 90.12 107 ARG A O 1
ATOM 888 N N . TYR A 1 108 ? -6.650 -6.134 7.925 1.00 90.62 108 TYR A N 1
ATOM 889 C CA . TYR A 1 108 ? -5.419 -6.046 7.170 1.00 90.62 108 TYR A CA 1
ATOM 890 C C . TYR A 1 108 ? -5.582 -5.032 6.044 1.00 90.62 108 TYR A C 1
ATOM 892 O O . TYR A 1 108 ? -6.694 -4.781 5.577 1.00 90.62 108 TYR A O 1
ATOM 900 N N . HIS A 1 109 ? -4.470 -4.493 5.570 1.00 94.31 109 HIS A N 1
ATOM 901 C CA . HIS A 1 109 ? -4.426 -3.688 4.359 1.00 94.31 109 HIS A CA 1
ATOM 902 C C . HIS A 1 109 ? -3.300 -4.180 3.456 1.00 94.31 109 HIS A C 1
ATOM 904 O O . HIS A 1 109 ? -2.323 -4.758 3.932 1.00 94.31 109 HIS A O 1
ATOM 910 N N . VAL A 1 110 ? -3.463 -4.009 2.149 1.00 95.19 110 VAL A N 1
ATOM 911 C CA . VAL A 1 110 ? -2.520 -4.510 1.146 1.00 95.19 110 VAL A CA 1
ATOM 912 C C . VAL A 1 110 ? -2.367 -3.503 0.023 1.00 95.19 110 VAL A C 1
ATOM 914 O O . VAL A 1 110 ? -3.343 -2.879 -0.397 1.00 95.19 110 VAL A O 1
ATOM 917 N N . ALA A 1 111 ? -1.138 -3.373 -0.463 1.00 95.75 111 ALA A N 1
ATOM 918 C CA . ALA A 1 111 ? -0.792 -2.542 -1.602 1.00 95.75 111 ALA A CA 1
ATOM 919 C C . ALA A 1 111 ? 0.413 -3.136 -2.359 1.00 95.75 111 ALA A C 1
ATOM 921 O O . ALA A 1 111 ? 1.157 -3.943 -1.792 1.00 95.75 111 ALA A O 1
ATOM 922 N N . PRO A 1 112 ? 0.630 -2.767 -3.631 1.00 94.62 112 PRO A N 1
ATOM 923 C CA . PRO A 1 112 ? 1.820 -3.171 -4.363 1.00 94.62 112 PRO A CA 1
ATOM 924 C C . PRO A 1 112 ? 3.064 -2.462 -3.843 1.00 94.62 112 PRO A C 1
ATOM 926 O O . PRO A 1 112 ? 3.058 -1.253 -3.608 1.00 94.62 112 PRO A O 1
ATOM 929 N N . LEU A 1 113 ? 4.138 -3.228 -3.719 1.00 92.19 113 LEU A N 1
ATOM 930 C CA . LEU A 1 113 ? 5.477 -2.793 -3.381 1.00 92.19 113 LEU A CA 1
ATOM 931 C C . LEU A 1 113 ? 6.371 -2.941 -4.607 1.00 92.19 113 LEU A C 1
ATOM 933 O O . LEU A 1 113 ? 6.437 -4.007 -5.222 1.00 92.19 113 LEU A O 1
ATOM 937 N N . ILE A 1 114 ? 7.102 -1.884 -4.916 1.00 88.62 114 ILE A N 1
ATOM 938 C CA . ILE A 1 114 ? 8.121 -1.851 -5.958 1.00 88.62 114 ILE A CA 1
ATOM 939 C C . ILE A 1 114 ? 9.467 -1.521 -5.325 1.00 88.62 114 ILE A C 1
ATOM 941 O O . ILE A 1 114 ? 9.537 -0.896 -4.264 1.00 88.62 114 ILE A O 1
ATOM 945 N N . SER A 1 115 ? 10.544 -1.946 -5.974 1.00 83.88 115 SER A N 1
ATOM 946 C CA . SER A 1 115 ? 11.901 -1.606 -5.555 1.00 83.88 115 SER A CA 1
ATOM 947 C C . SER A 1 115 ? 12.670 -0.960 -6.698 1.00 83.88 115 SER A C 1
ATOM 949 O O . SER A 1 115 ? 12.472 -1.319 -7.858 1.00 83.88 115 SER A O 1
ATOM 951 N N . PHE A 1 116 ? 13.540 -0.009 -6.359 1.00 73.44 116 PHE A N 1
ATOM 952 C CA . PHE A 1 116 ? 14.454 0.632 -7.304 1.00 73.44 116 PHE A CA 1
ATOM 953 C C . PHE A 1 116 ? 15.898 0.532 -6.815 1.00 73.44 116 PHE A C 1
ATOM 955 O O . PHE A 1 116 ? 16.152 0.665 -5.615 1.00 73.44 116 PHE A O 1
ATOM 962 N N . GLY A 1 117 ? 16.830 0.415 -7.764 1.00 59.06 117 GLY A N 1
ATOM 963 C CA . GLY A 1 117 ? 18.262 0.626 -7.561 1.00 59.06 117 GLY A CA 1
ATOM 964 C C . GLY A 1 117 ? 19.049 -0.587 -7.053 1.00 59.06 117 GLY A C 1
ATOM 965 O O . GLY A 1 117 ? 18.654 -1.275 -6.110 1.00 59.06 117 GLY A O 1
ATOM 966 N N . SER A 1 118 ? 20.233 -0.779 -7.636 1.00 54.50 118 SER A N 1
ATOM 967 C CA . SER A 1 118 ? 21.102 -1.945 -7.423 1.00 54.50 118 SER A CA 1
ATOM 968 C C . SER A 1 118 ? 21.900 -1.881 -6.130 1.00 54.50 118 SER A C 1
ATOM 970 O O . SER A 1 118 ? 22.207 -2.918 -5.543 1.00 54.50 118 SER A O 1
ATOM 972 N N . LYS A 1 119 ? 22.247 -0.669 -5.676 1.00 52.88 119 LYS A N 1
ATOM 973 C CA . LYS A 1 119 ? 23.173 -0.453 -4.547 1.00 52.88 119 LYS A CA 1
ATOM 974 C C . LYS A 1 119 ? 22.481 -0.069 -3.242 1.00 52.88 119 LYS A C 1
ATOM 976 O O . LYS A 1 119 ? 22.886 -0.526 -2.179 1.00 52.88 119 LYS A O 1
ATOM 981 N N . THR A 1 120 ? 21.426 0.734 -3.318 1.00 57.25 120 THR A N 1
ATOM 982 C CA . THR A 1 120 ? 20.595 1.131 -2.174 1.00 57.25 120 THR A CA 1
ATOM 983 C C . THR A 1 120 ? 19.147 0.884 -2.555 1.00 57.25 120 THR A C 1
ATOM 985 O O . THR A 1 120 ? 18.487 1.762 -3.108 1.00 57.25 120 THR A O 1
ATOM 988 N N . ARG A 1 121 ? 18.686 -0.349 -2.332 1.00 66.00 121 ARG A N 1
ATOM 989 C CA . ARG A 1 121 ? 17.310 -0.736 -2.644 1.00 66.00 121 ARG A CA 1
ATOM 990 C C . ARG A 1 121 ? 16.353 0.105 -1.825 1.00 66.00 121 ARG A C 1
ATOM 992 O O . ARG A 1 121 ? 16.291 -0.034 -0.604 1.00 66.00 121 ARG A O 1
ATOM 999 N N . SER A 1 122 ? 15.601 0.941 -2.517 1.00 75.75 122 SER A N 1
ATOM 1000 C CA . SER A 1 122 ? 14.527 1.717 -1.918 1.00 75.75 122 SER A CA 1
ATOM 1001 C C . SER A 1 122 ? 13.203 1.054 -2.269 1.00 75.75 122 SER A C 1
ATOM 1003 O O . SER A 1 122 ? 12.953 0.763 -3.439 1.00 75.75 122 SER A O 1
ATOM 1005 N N . TYR A 1 123 ? 12.379 0.798 -1.254 1.00 84.69 123 TYR A N 1
ATOM 1006 C CA . TYR A 1 123 ? 11.074 0.160 -1.403 1.00 84.69 123 TYR A CA 1
ATOM 1007 C C . TYR A 1 123 ? 9.961 1.196 -1.314 1.00 84.69 123 TYR A C 1
ATOM 1009 O O . TYR A 1 123 ? 9.887 1.965 -0.349 1.00 84.69 123 TYR A O 1
ATOM 1017 N N . PHE A 1 124 ? 9.082 1.173 -2.308 1.00 89.12 124 PHE A N 1
ATOM 1018 C CA . PHE A 1 124 ? 7.965 2.095 -2.421 1.00 89.12 124 PHE A CA 1
ATOM 1019 C C . PHE A 1 124 ? 6.655 1.332 -2.528 1.00 89.12 124 PHE A C 1
ATOM 1021 O O . PHE A 1 124 ? 6.568 0.320 -3.216 1.00 89.12 124 PHE A O 1
ATOM 1028 N N . VAL A 1 125 ? 5.640 1.833 -1.843 1.00 92.88 125 VAL A N 1
ATOM 1029 C CA . VAL A 1 125 ? 4.271 1.340 -1.870 1.00 92.88 125 VAL A CA 1
ATOM 1030 C C . VAL A 1 125 ? 3.447 2.254 -2.766 1.00 92.88 125 VAL A C 1
ATOM 1032 O O . VAL A 1 125 ? 3.525 3.475 -2.628 1.00 92.88 125 VAL A O 1
ATOM 1035 N N . ILE A 1 126 ? 2.651 1.677 -3.666 1.00 92.62 126 ILE A N 1
ATOM 1036 C CA . ILE A 1 126 ? 1.698 2.432 -4.489 1.00 92.62 126 ILE A CA 1
ATOM 1037 C C . ILE A 1 126 ? 0.300 2.264 -3.906 1.00 92.62 126 ILE A C 1
ATOM 1039 O O . ILE A 1 126 ? -0.335 1.225 -4.072 1.00 92.62 126 ILE A O 1
ATOM 1043 N N . ASP A 1 127 ? -0.187 3.298 -3.229 1.00 93.25 127 ASP A N 1
ATOM 1044 C CA . ASP A 1 127 ? -1.456 3.260 -2.518 1.00 93.25 127 ASP A CA 1
ATOM 1045 C C . ASP A 1 127 ? -2.227 4.594 -2.580 1.00 93.25 127 ASP A C 1
ATOM 1047 O O . ASP A 1 127 ? -2.150 5.427 -1.667 1.00 93.25 127 ASP A O 1
ATOM 1051 N N . PRO A 1 128 ? -3.037 4.794 -3.634 1.00 90.94 128 PRO A N 1
ATOM 1052 C CA . PRO A 1 128 ? -3.908 5.962 -3.748 1.00 90.94 128 PRO A CA 1
ATOM 1053 C C . PRO A 1 128 ? -5.048 5.991 -2.716 1.00 90.94 128 PRO A C 1
ATOM 1055 O O . PRO A 1 128 ? -5.664 7.040 -2.536 1.00 90.94 128 PRO A O 1
ATOM 1058 N N . ALA A 1 129 ? -5.350 4.876 -2.035 1.00 89.88 129 ALA A N 1
ATOM 1059 C CA . ALA A 1 129 ? -6.340 4.863 -0.958 1.00 89.88 129 ALA A CA 1
ATOM 1060 C C . ALA A 1 129 ? -5.791 5.514 0.320 1.00 89.88 129 ALA A C 1
ATOM 1062 O O . ALA A 1 129 ? -6.538 6.172 1.041 1.00 89.88 129 ALA A O 1
ATOM 1063 N N . VAL A 1 130 ? -4.491 5.360 0.580 1.00 90.75 130 VAL A N 1
ATOM 1064 C CA . VAL A 1 130 ? -3.797 5.971 1.725 1.00 90.75 130 VAL A CA 1
ATOM 1065 C C . VAL A 1 130 ? -3.342 7.403 1.425 1.00 90.75 130 VAL A C 1
ATOM 1067 O O . VAL A 1 130 ? -3.286 8.242 2.328 1.00 90.75 130 VAL A O 1
ATOM 1070 N N . SER A 1 131 ? -3.015 7.708 0.168 1.00 88.81 131 SER A N 1
ATOM 1071 C CA . SER A 1 131 ? -2.581 9.041 -0.253 1.00 88.81 131 SER A CA 1
ATOM 1072 C C . SER A 1 131 ? -2.980 9.316 -1.703 1.00 88.81 131 SER A C 1
ATOM 1074 O O . SER A 1 131 ? -2.286 8.932 -2.637 1.00 88.81 131 SER A O 1
ATOM 1076 N N . SER A 1 132 ? -4.098 10.013 -1.907 1.00 81.69 132 SER A N 1
ATOM 1077 C CA . SER A 1 132 ? -4.624 10.297 -3.250 1.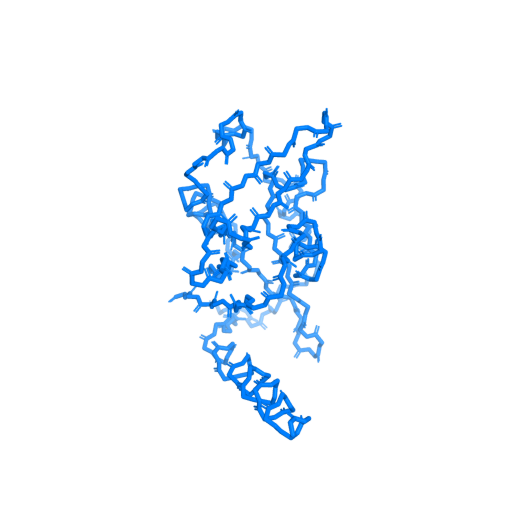00 81.69 132 SER A CA 1
ATOM 1078 C C . SER A 1 132 ? -3.753 11.277 -4.045 1.00 81.69 132 SER A C 1
ATOM 1080 O O . SER A 1 132 ? -3.603 11.121 -5.253 1.00 81.69 132 SER A O 1
ATOM 1082 N N . ARG A 1 133 ? -3.150 12.272 -3.376 1.00 79.06 133 ARG A N 1
ATOM 1083 C CA . ARG A 1 133 ? -2.285 13.285 -4.017 1.00 79.06 133 ARG A CA 1
ATOM 1084 C C . ARG A 1 133 ? -0.876 12.775 -4.307 1.00 79.06 133 ARG A C 1
ATOM 1086 O O . ARG A 1 133 ? -0.275 13.159 -5.304 1.00 79.06 133 ARG A O 1
ATOM 1093 N N . HIS A 1 134 ? -0.356 11.919 -3.430 1.00 84.75 134 HIS A N 1
ATOM 1094 C CA . HIS A 1 134 ? 0.984 11.342 -3.536 1.00 84.75 134 HIS A CA 1
ATOM 1095 C C . HIS A 1 134 ? 0.891 9.828 -3.318 1.00 84.75 134 HIS A C 1
ATOM 1097 O O . HIS A 1 134 ? 1.167 9.366 -2.209 1.00 84.75 134 HIS A O 1
ATOM 1103 N N . PRO A 1 135 ? 0.446 9.061 -4.331 1.00 86.81 135 PRO A N 1
ATOM 1104 C CA . PRO A 1 135 ? 0.144 7.639 -4.171 1.00 86.81 135 PRO A CA 1
ATOM 1105 C C . PRO A 1 135 ? 1.392 6.771 -4.027 1.00 86.81 135 PRO A C 1
ATOM 1107 O O . PRO A 1 135 ? 1.275 5.620 -3.633 1.00 86.81 135 PRO A O 1
ATOM 1110 N N . ILE A 1 136 ? 2.575 7.300 -4.335 1.00 89.56 136 ILE A N 1
ATOM 1111 C CA . ILE A 1 136 ? 3.852 6.609 -4.168 1.00 89.56 136 ILE A CA 1
ATOM 1112 C C . ILE A 1 136 ? 4.420 7.020 -2.812 1.00 89.56 136 ILE A C 1
ATOM 1114 O O . ILE A 1 136 ? 4.729 8.190 -2.595 1.00 89.56 136 ILE A O 1
ATOM 1118 N N . LEU A 1 137 ? 4.541 6.060 -1.905 1.00 89.44 137 LEU A N 1
ATOM 1119 C CA . LEU A 1 137 ? 4.981 6.256 -0.527 1.00 89.44 137 LEU A CA 1
ATOM 1120 C C . LEU A 1 137 ? 6.208 5.390 -0.276 1.00 89.44 137 LEU A C 1
ATOM 1122 O O . LEU A 1 137 ? 6.296 4.281 -0.794 1.00 89.44 137 LEU A O 1
ATOM 1126 N N . THR A 1 138 ? 7.136 5.821 0.568 1.00 89.38 138 THR A N 1
ATOM 1127 C CA . THR A 1 138 ? 8.068 4.859 1.166 1.00 89.38 138 THR A CA 1
ATOM 1128 C C . THR A 1 138 ? 7.287 3.864 2.028 1.00 89.38 138 THR A C 1
ATOM 1130 O O . THR A 1 138 ? 6.221 4.180 2.567 1.00 89.38 138 THR A O 1
ATOM 1133 N N . GLN A 1 139 ? 7.823 2.654 2.214 1.00 87.44 139 GLN A N 1
ATOM 1134 C CA . GLN A 1 139 ? 7.175 1.667 3.084 1.00 87.44 139 GLN A CA 1
ATOM 1135 C C . GLN A 1 139 ? 6.934 2.219 4.506 1.00 87.44 139 GLN A C 1
ATOM 1137 O O . GLN A 1 139 ? 5.880 1.976 5.091 1.00 87.44 139 GLN A O 1
ATOM 1142 N N . ASN A 1 140 ? 7.865 3.016 5.041 1.00 87.25 140 ASN A N 1
ATOM 1143 C CA . ASN A 1 140 ? 7.729 3.625 6.366 1.00 87.25 140 ASN A CA 1
ATOM 1144 C C . ASN A 1 140 ? 6.626 4.689 6.418 1.00 87.25 140 ASN A C 1
ATOM 1146 O O . ASN A 1 140 ? 5.868 4.720 7.384 1.00 87.25 140 ASN A O 1
ATOM 1150 N N . GLU A 1 141 ? 6.495 5.538 5.394 1.00 91.56 141 GLU A N 1
ATOM 1151 C CA . GLU A 1 141 ? 5.404 6.521 5.320 1.00 91.56 141 GLU A CA 1
ATOM 1152 C C . GLU A 1 141 ? 4.037 5.843 5.222 1.00 91.56 141 GLU A C 1
ATOM 1154 O O . GLU A 1 141 ? 3.084 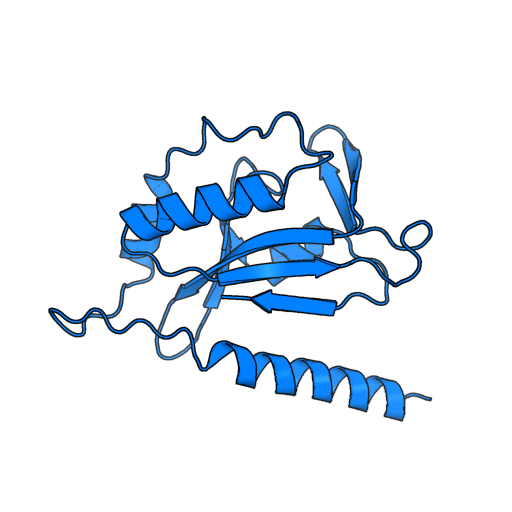6.279 5.869 1.00 91.56 141 GLU A O 1
ATOM 1159 N N . TRP A 1 142 ? 3.944 4.762 4.443 1.00 92.75 142 TRP A N 1
ATOM 1160 C CA . TRP A 1 142 ? 2.726 3.964 4.329 1.00 92.75 142 TRP A CA 1
ATOM 1161 C C . TRP A 1 142 ? 2.328 3.358 5.678 1.00 92.75 142 TRP A C 1
ATOM 1163 O O . TRP A 1 142 ? 1.205 3.561 6.137 1.00 92.75 142 TRP A O 1
ATOM 1173 N N . ILE A 1 143 ? 3.273 2.712 6.369 1.00 89.50 143 ILE A N 1
ATOM 1174 C CA . ILE A 1 143 ? 3.060 2.166 7.717 1.00 89.50 143 ILE A CA 1
ATOM 1175 C C . ILE A 1 143 ? 2.648 3.276 8.691 1.00 89.50 143 ILE A C 1
ATOM 1177 O O . ILE A 1 143 ? 1.674 3.119 9.423 1.00 89.50 143 ILE A O 1
ATOM 1181 N N . TYR A 1 144 ? 3.342 4.415 8.686 1.00 88.75 144 TYR A N 1
ATOM 1182 C CA . TYR A 1 144 ? 3.048 5.534 9.580 1.00 88.75 144 TYR A CA 1
ATOM 1183 C C . TYR A 1 144 ? 1.625 6.080 9.384 1.00 88.75 144 TYR A C 1
ATOM 1185 O O . TYR A 1 144 ? 0.906 6.321 10.356 1.00 88.75 144 TYR A O 1
ATOM 1193 N N . LYS A 1 145 ? 1.181 6.229 8.130 1.00 90.25 145 LYS A N 1
ATOM 1194 C CA . LYS A 1 145 ? -0.179 6.688 7.800 1.00 90.25 145 LYS A CA 1
ATOM 1195 C C . LYS A 1 145 ? -1.268 5.708 8.236 1.00 90.25 145 LYS A C 1
ATOM 1197 O O . LYS A 1 145 ? -2.373 6.147 8.541 1.00 90.25 145 LYS A O 1
ATOM 1202 N N . LEU A 1 146 ? -0.948 4.418 8.293 1.00 89.00 146 LEU A N 1
ATOM 1203 C CA . LEU A 1 146 ? -1.858 3.352 8.712 1.00 89.00 146 LEU A CA 1
ATOM 1204 C C . LEU A 1 146 ? -1.918 3.143 10.234 1.00 89.00 146 LEU A C 1
ATOM 1206 O O . LEU A 1 146 ? -2.579 2.206 10.692 1.00 89.00 146 LEU A O 1
ATOM 1210 N N . ARG A 1 147 ? -1.227 4.008 10.999 1.00 80.50 147 ARG A N 1
ATOM 1211 C CA . ARG A 1 147 ? -1.220 4.098 12.473 1.00 80.50 147 ARG A CA 1
ATOM 1212 C C . ARG A 1 147 ? -1.388 2.746 13.176 1.00 80.50 147 ARG A C 1
ATOM 1214 O O . ARG A 1 147 ? -2.301 2.577 13.988 1.00 80.50 147 ARG A O 1
ATOM 1221 N N . PRO A 1 148 ? -0.530 1.769 12.870 1.00 65.06 148 PRO A N 1
ATOM 1222 C CA . PRO A 1 148 ? -0.639 0.459 13.471 1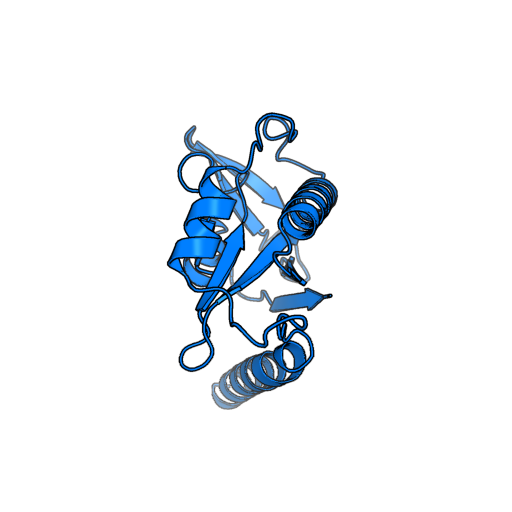.00 65.06 148 PRO A CA 1
ATOM 1223 C C . PRO A 1 148 ? -0.394 0.545 14.980 1.00 65.06 148 PRO A C 1
ATOM 1225 O O . PRO A 1 148 ? 0.628 1.082 15.413 1.00 65.06 148 PRO A O 1
ATOM 1228 N N . LYS A 1 149 ? -1.309 0.012 15.797 1.00 64.94 149 LYS A N 1
ATOM 1229 C CA . LYS A 1 149 ? -1.020 -0.227 17.218 1.00 64.94 149 LYS A CA 1
ATOM 1230 C C . LYS A 1 149 ? -0.087 -1.436 17.376 1.00 64.94 149 LYS A C 1
ATOM 1232 O O . LYS A 1 149 ? 0.101 -2.218 16.447 1.00 64.94 149 LYS A O 1
ATOM 1237 N N . SER A 1 150 ? 0.557 -1.552 18.537 1.00 55.31 150 SER A N 1
ATOM 1238 C CA . SER A 1 150 ? 1.556 -2.586 18.841 1.00 55.31 150 SER A CA 1
ATOM 1239 C C . SER A 1 150 ? 1.095 -4.003 18.469 1.00 55.31 150 SER A C 1
ATOM 1241 O O . SER A 1 150 ? -0.026 -4.382 18.786 1.00 55.31 150 SER A O 1
ATOM 1243 N N . GLY A 1 151 ? 1.980 -4.807 17.862 1.00 53.91 151 GLY A N 1
ATOM 1244 C CA . GLY A 1 151 ? 1.723 -6.229 17.575 1.00 53.91 151 GLY A CA 1
ATOM 1245 C C . GLY A 1 151 ? 1.504 -6.600 16.103 1.00 53.91 151 GLY A C 1
ATOM 1246 O O . GLY A 1 151 ? 1.064 -7.716 15.832 1.00 53.91 151 GLY A O 1
ATOM 1247 N N . LEU A 1 152 ? 1.810 -5.706 15.157 1.00 59.75 152 LEU A N 1
ATOM 1248 C CA . LEU A 1 152 ? 1.653 -5.996 13.729 1.00 59.75 152 LEU A CA 1
ATOM 1249 C C . LEU A 1 152 ? 2.871 -6.702 13.132 1.00 59.75 152 LEU A C 1
ATOM 1251 O O . LEU A 1 152 ? 4.007 -6.522 13.575 1.00 59.75 152 LEU A O 1
ATOM 1255 N N . TYR A 1 153 ? 2.625 -7.444 12.056 1.00 65.81 153 TYR A N 1
ATOM 1256 C CA . TYR A 1 153 ? 3.660 -7.977 11.181 1.00 65.81 153 TYR A CA 1
ATOM 1257 C C . TYR A 1 153 ? 3.380 -7.563 9.735 1.00 65.81 153 TYR A C 1
ATOM 1259 O O . TYR A 1 153 ? 2.232 -7.513 9.288 1.00 65.81 153 TYR A O 1
ATOM 1267 N N . VAL A 1 154 ? 4.456 -7.241 9.017 1.00 74.12 154 VAL A N 1
ATOM 1268 C CA . VAL A 1 154 ? 4.426 -6.984 7.577 1.00 74.12 154 VAL A CA 1
ATOM 1269 C C . VAL A 1 154 ? 4.731 -8.293 6.864 1.00 74.12 154 VAL A C 1
ATOM 1271 O O . VAL A 1 154 ? 5.717 -8.959 7.194 1.00 74.12 154 VAL A O 1
ATOM 1274 N N . GLN A 1 155 ? 3.891 -8.665 5.902 1.00 78.06 155 GLN A N 1
ATOM 1275 C CA . GLN A 1 155 ? 4.080 -9.866 5.096 1.00 78.06 155 GLN A CA 1
ATOM 1276 C C . GLN A 1 155 ? 4.215 -9.511 3.616 1.00 78.06 155 GLN A C 1
ATOM 1278 O O . GLN A 1 155 ? 3.520 -8.632 3.112 1.00 78.06 155 GLN A O 1
ATOM 1283 N N . TYR A 1 156 ? 5.105 -10.216 2.924 1.00 74.12 156 TYR A N 1
ATOM 1284 C CA . TYR A 1 156 ? 5.366 -10.052 1.500 1.00 74.12 156 TYR A CA 1
ATOM 1285 C C . TYR A 1 156 ? 4.922 -11.315 0.759 1.00 74.12 156 TYR A C 1
ATOM 1287 O O . TYR A 1 156 ? 5.220 -12.422 1.207 1.00 74.12 156 TYR A O 1
ATOM 1295 N N . TYR A 1 157 ? 4.226 -11.140 -0.360 1.00 64.62 157 TYR A N 1
ATOM 1296 C CA . TYR A 1 157 ? 3.867 -12.210 -1.288 1.00 64.62 157 TYR A CA 1
ATOM 1297 C C . TYR A 1 157 ? 4.163 -11.743 -2.705 1.00 64.62 157 TYR A C 1
ATOM 1299 O O . TYR A 1 157 ? 3.849 -10.604 -3.049 1.00 64.62 157 TYR A O 1
ATOM 1307 N N . GLY A 1 158 ? 4.690 -12.619 -3.542 1.00 52.22 158 GLY A N 1
ATOM 1308 C CA . GLY A 1 158 ? 4.805 -12.372 -4.975 1.00 52.22 158 GLY A CA 1
ATOM 1309 C C . GLY A 1 158 ? 4.831 -13.662 -5.755 1.00 52.22 158 GLY A C 1
ATOM 1310 O O . GLY A 1 158 ? 4.726 -14.724 -5.104 1.00 52.22 158 GLY A O 1
#

InterPro domains:
  IPR041325 Protein glutaminase [PF18626] (52-144)

Organism: NCBI:txid1234261

Radius of gyration: 16.57 Å; chains: 1; bounding box: 38×28×53 Å

pLDDT: mean 73.47, std 19.04, range [36.12, 95.75]

Sequence (158 aa):
MLERILLFYLCIIARHTASLKGYYYDDTESGQELSYSKVLERLSNLNLNFLPLKHLENNCYSRAYFISMILATYRIPSILVYIHSSLNYDQDPVVLTTESGKEIKWRYHVAPLISFGSKTRSYFVIDPAVSSRHPILTQNEWIYKLRPKSGLYVQYYG

Secondary structure (DSSP, 8-state):
-HHHHHHHHHHHHHHHHHHGGG-----TTTT----HHHHHHHHHT---TTS-TT-TTS-HHHHHHHHHHHHHHTT---EEEEEE--S-TTTS-EEEE-TTS-EEEESEEEEEEEEE-SSS-EEEEE-TTT-SS--EEEHHHHHHHT-PPSS-EEEEE-

Foldseek 3Di:
DVVVVVVVVVVQVVVVVVVVVPQDDQPPVPSDFQAPVNVVVLVVPDDLVPPPLVCLQDDLVVSQVVVQVSCVVVVFHWWKKKKAAAPPQVVWFQWAQDPVRDIHTHRMHMHIWGWGDDPDTWIWTQQCSLPVPCRTHGPVRSSVNRVTDPHMHMDIGD